Protein AF-A0A2M8E3X4-F1 (afdb_monomer_lite)

pLDDT: mean 79.46, std 14.87, range [34.5, 93.88]

Secondary structure (DSSP, 8-state):
-------HHHHHHHHHHHHHHTT--GGGS--S-SSS--S---EETTT-PBP-HHHHHHHHHHHHHTT-S--EE--HHHHHHTT--PPTT--PPP--------GGG--

Foldseek 3Di:
DPPDDPDLVVVLVVVCVVCVVVVHNLVPPPLDDDQWAPDDFQAAPPPRHHDDDSQRSQLSVVRVVVRHHYSHDYDQVRCVVVVHHDDPPDDDRDDDDDDDDDPVRPD

Radius of gyration: 16.01 Å; chains: 1; bounding box: 43×44×39 Å

Structure (mmCIF, N/CA/C/O backbone):
data_AF-A0A2M8E3X4-F1
#
_entry.id   AF-A0A2M8E3X4-F1
#
loop_
_atom_site.group_PDB
_atom_site.id
_atom_site.type_symbol
_atom_site.label_atom_id
_atom_site.label_alt_id
_atom_site.label_comp_id
_atom_site.label_asym_id
_atom_site.label_entity_id
_atom_site.label_seq_id
_atom_site.pdbx_PDB_ins_code
_atom_site.Cartn_x
_atom_site.Cartn_y
_atom_site.Cartn_z
_atom_site.occupancy
_atom_site.B_iso_or_equiv
_atom_site.auth_seq_id
_atom_site.auth_comp_id
_atom_site.auth_asym_id
_atom_site.auth_atom_id
_atom_site.pdbx_PDB_model_num
ATOM 1 N N . MET A 1 1 ? 9.091 27.161 8.072 1.00 34.50 1 MET A N 1
ATOM 2 C CA . MET A 1 1 ? 8.201 26.159 8.689 1.00 34.50 1 MET A CA 1
ATOM 3 C C . MET A 1 1 ? 7.897 25.138 7.611 1.00 34.50 1 MET A C 1
ATOM 5 O O . MET A 1 1 ? 7.104 25.423 6.729 1.00 34.50 1 MET A O 1
ATOM 9 N N . THR A 1 2 ? 8.666 24.050 7.558 1.00 37.41 2 THR A N 1
ATOM 10 C CA . THR A 1 2 ? 8.486 22.986 6.562 1.00 37.41 2 THR A CA 1
ATOM 11 C C . THR A 1 2 ? 7.162 22.300 6.841 1.00 37.41 2 THR A C 1
ATOM 13 O O . THR A 1 2 ? 7.028 21.627 7.859 1.00 37.41 2 THR A O 1
ATOM 16 N N . GLU A 1 3 ? 6.191 22.545 5.971 1.00 40.25 3 GLU A N 1
ATOM 17 C CA . GLU A 1 3 ? 4.873 21.922 5.946 1.00 40.25 3 GLU A CA 1
ATOM 18 C C . GLU A 1 3 ? 5.075 20.400 5.907 1.00 40.25 3 GLU A C 1
ATOM 20 O O . GLU A 1 3 ? 5.459 19.818 4.891 1.00 40.25 3 GLU A O 1
ATOM 25 N N . GLY A 1 4 ? 5.012 19.783 7.088 1.00 45.34 4 GLY A N 1
ATOM 26 C CA . GLY A 1 4 ? 5.417 18.403 7.290 1.00 45.34 4 GLY A CA 1
ATOM 27 C C . GLY A 1 4 ? 4.519 17.492 6.474 1.00 45.34 4 GLY A C 1
ATOM 28 O O . GLY A 1 4 ? 3.298 17.639 6.514 1.00 45.34 4 GLY A O 1
ATOM 29 N N . LYS A 1 5 ? 5.119 16.539 5.748 1.00 51.09 5 LYS A N 1
ATOM 30 C CA . LYS A 1 5 ? 4.447 15.292 5.358 1.00 51.09 5 LYS A CA 1
ATOM 31 C C . LYS A 1 5 ? 3.492 14.926 6.496 1.00 51.09 5 LYS A C 1
ATOM 33 O O . LYS A 1 5 ? 3.992 14.583 7.562 1.00 51.09 5 LYS A O 1
ATOM 38 N N . LYS A 1 6 ? 2.170 14.996 6.297 1.00 48.53 6 LYS A N 1
ATOM 39 C CA . LYS A 1 6 ? 1.245 14.242 7.153 1.00 48.53 6 LYS A CA 1
ATOM 40 C C . LYS A 1 6 ? 1.793 12.827 7.174 1.00 48.53 6 LYS A C 1
ATOM 42 O O . LYS A 1 6 ? 1.884 12.209 6.107 1.00 48.53 6 LYS A O 1
ATOM 47 N N . ASP A 1 7 ? 2.313 12.421 8.323 1.00 74.81 7 ASP A N 1
ATOM 48 C CA . ASP A 1 7 ? 3.262 11.326 8.409 1.00 74.81 7 ASP A CA 1
ATOM 49 C C . ASP A 1 7 ? 2.544 10.082 7.884 1.00 74.81 7 ASP A C 1
ATOM 51 O O . ASP A 1 7 ? 1.433 9.769 8.306 1.00 74.81 7 ASP A O 1
ATOM 55 N N . LEU A 1 8 ? 3.111 9.398 6.888 1.00 73.31 8 LEU A N 1
ATOM 56 C CA . LEU A 1 8 ? 2.513 8.165 6.367 1.00 73.31 8 LEU A CA 1
ATOM 57 C C . LEU A 1 8 ? 2.210 7.209 7.530 1.00 73.31 8 LEU A C 1
ATOM 59 O O . LEU A 1 8 ? 1.193 6.524 7.537 1.00 73.31 8 LEU A O 1
ATOM 63 N N . ARG A 1 9 ? 3.067 7.237 8.548 1.00 80.50 9 ARG A N 1
ATOM 64 C CA . ARG A 1 9 ? 2.928 6.478 9.785 1.00 80.50 9 ARG A CA 1
ATOM 65 C C . ARG A 1 9 ? 1.738 6.923 10.624 1.00 80.50 9 ARG A C 1
ATOM 67 O O . ARG A 1 9 ? 1.067 6.063 11.180 1.00 80.50 9 ARG A O 1
ATOM 74 N N . GLU A 1 10 ? 1.444 8.218 10.684 1.00 84.62 10 GLU A N 1
ATOM 75 C CA . GLU A 1 10 ? 0.251 8.754 11.349 1.00 84.62 10 GLU A CA 1
ATOM 76 C C . GLU A 1 10 ? -1.009 8.246 10.643 1.00 84.62 10 GLU A C 1
ATOM 78 O O . GLU A 1 10 ? -1.840 7.610 11.275 1.00 84.62 10 GLU A O 1
ATOM 83 N N . GLN A 1 11 ? -1.074 8.331 9.310 1.00 81.12 11 GLN A N 1
ATOM 84 C CA . GLN A 1 11 ? -2.211 7.798 8.541 1.00 81.12 11 GLN A CA 1
ATOM 85 C C . GLN A 1 11 ? -2.398 6.282 8.725 1.00 81.12 11 GLN A C 1
ATOM 87 O O . GLN A 1 11 ? -3.522 5.780 8.776 1.00 81.12 11 GLN A O 1
ATOM 92 N N . ILE A 1 12 ? -1.294 5.533 8.807 1.00 79.25 12 ILE A N 1
ATOM 93 C CA . ILE A 1 12 ? -1.316 4.097 9.110 1.00 79.25 12 ILE A CA 1
ATOM 94 C C . ILE A 1 12 ? -1.861 3.857 10.512 1.00 79.25 12 ILE A C 1
ATOM 96 O O . ILE A 1 12 ? -2.696 2.973 10.703 1.00 79.25 12 ILE A O 1
ATOM 100 N N . THR A 1 13 ? -1.381 4.637 11.475 1.00 85.00 13 THR A N 1
ATOM 101 C CA . THR A 1 13 ? -1.766 4.534 12.881 1.00 85.00 13 THR A CA 1
ATOM 102 C C . THR A 1 13 ? -3.247 4.831 13.039 1.00 85.00 13 THR A C 1
ATOM 104 O O . THR A 1 13 ? -3.959 3.989 13.575 1.00 85.00 13 THR A O 1
ATOM 107 N N . ASP A 1 14 ? -3.734 5.934 12.474 1.00 87.56 14 ASP A N 1
ATOM 108 C CA . ASP A 1 14 ? -5.146 6.320 12.499 1.00 87.56 14 ASP A CA 1
ATOM 109 C C . ASP A 1 14 ? -6.034 5.221 11.918 1.00 87.56 14 ASP A C 1
ATOM 111 O O . ASP A 1 14 ? -7.072 4.877 12.479 1.00 87.56 14 ASP A O 1
ATOM 115 N N . ARG A 1 15 ? -5.602 4.596 10.816 1.00 82.19 15 ARG A N 1
ATOM 116 C CA . ARG A 1 15 ? -6.347 3.494 10.199 1.00 82.19 15 ARG A CA 1
ATOM 117 C C . ARG A 1 15 ? -6.386 2.248 11.082 1.00 82.19 15 ARG A C 1
ATOM 119 O O . ARG A 1 15 ? -7.400 1.551 11.118 1.00 82.19 15 ARG A O 1
ATOM 126 N N . ILE A 1 16 ? -5.292 1.944 11.776 1.00 82.56 16 ILE A N 1
ATOM 127 C CA . ILE A 1 16 ? -5.242 0.836 12.735 1.00 82.56 16 ILE A CA 1
ATOM 128 C C . ILE A 1 16 ? -6.147 1.141 13.930 1.00 82.56 16 ILE A C 1
ATOM 130 O O . ILE A 1 16 ? -6.932 0.276 14.311 1.00 82.56 16 ILE A O 1
ATOM 134 N N . VAL A 1 17 ? -6.081 2.357 14.478 1.00 88.56 17 VAL A N 1
ATOM 135 C CA . VAL A 1 17 ? -6.923 2.809 15.594 1.00 88.56 17 VAL A CA 1
ATOM 136 C C . VAL A 1 17 ? -8.399 2.719 15.219 1.00 88.56 17 VAL A C 1
ATOM 138 O O . VAL A 1 17 ? -9.142 2.039 15.917 1.00 88.56 17 VAL A O 1
ATOM 141 N N . ALA A 1 18 ? -8.805 3.260 14.070 1.00 86.62 18 ALA A N 1
ATOM 142 C CA . ALA A 1 18 ? -10.188 3.186 13.600 1.00 86.62 18 ALA A CA 1
ATOM 143 C C . ALA A 1 18 ? -10.680 1.735 13.436 1.00 86.62 18 ALA A C 1
ATOM 145 O O . ALA A 1 18 ? -11.809 1.398 13.798 1.00 86.62 18 ALA A O 1
ATOM 146 N N . SER A 1 19 ? -9.825 0.837 12.931 1.00 81.00 19 SER A N 1
ATOM 147 C CA . SER A 1 19 ? -10.161 -0.589 12.858 1.00 81.00 19 SER A CA 1
ATOM 148 C C . SER A 1 19 ? -10.376 -1.182 14.254 1.00 81.00 19 SER A C 1
ATOM 150 O O . SER A 1 19 ? -11.337 -1.923 14.461 1.00 81.00 19 SER A O 1
ATOM 152 N N . LEU A 1 20 ? -9.521 -0.843 15.221 1.00 85.12 20 LEU A N 1
ATOM 153 C CA . LEU A 1 20 ? -9.651 -1.313 16.601 1.00 85.12 20 LEU A CA 1
ATOM 154 C C . LEU A 1 20 ? -10.912 -0.770 17.282 1.00 85.12 20 LEU A C 1
ATOM 156 O O . LEU A 1 20 ? -11.599 -1.534 17.955 1.00 85.12 20 LEU A O 1
ATOM 160 N N . GLU A 1 21 ? -11.254 0.499 17.063 1.00 88.38 21 GLU A N 1
ATOM 161 C CA . GLU A 1 21 ? -12.486 1.124 17.563 1.00 88.38 21 GLU A CA 1
ATOM 162 C C . GLU A 1 21 ? -13.743 0.455 16.995 1.00 88.38 21 GLU A C 1
ATOM 164 O O . GLU A 1 21 ? -14.728 0.282 17.708 1.00 88.38 21 GLU A O 1
ATOM 169 N N . SER A 1 22 ? -13.691 -0.019 15.746 1.00 82.69 22 SER 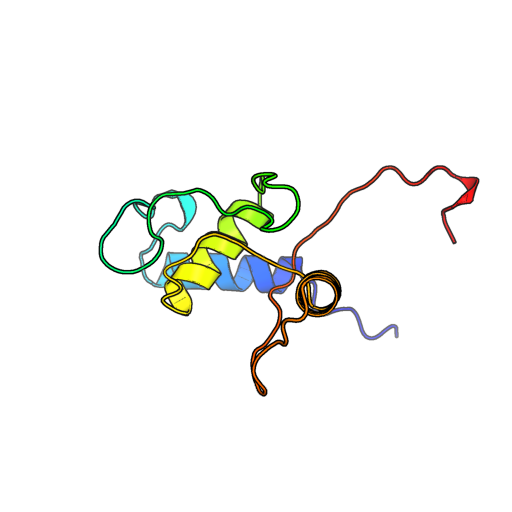A N 1
ATOM 170 C CA . SER A 1 22 ? -14.763 -0.832 15.150 1.00 82.69 22 SER A CA 1
ATOM 171 C C . SER A 1 22 ? -14.831 -2.275 15.683 1.00 82.69 22 SER A C 1
ATOM 173 O O . SER A 1 22 ? -15.617 -3.085 15.196 1.00 82.69 22 SER A O 1
ATOM 175 N N . GLY A 1 23 ? -13.997 -2.625 16.670 1.00 80.19 23 GLY A N 1
ATOM 176 C CA . GLY A 1 23 ? -13.920 -3.959 17.270 1.00 80.19 23 GLY A CA 1
ATOM 177 C C . GLY A 1 23 ? -13.145 -4.979 16.430 1.00 80.19 23 GLY A C 1
ATOM 178 O O . GLY A 1 23 ? -13.083 -6.159 16.780 1.00 80.19 23 GLY A O 1
ATOM 179 N N . VAL A 1 24 ? -12.523 -4.547 15.331 1.00 78.12 24 VAL A N 1
ATOM 180 C CA . VAL A 1 24 ? -11.778 -5.413 14.417 1.00 78.12 24 VAL A CA 1
ATOM 181 C C . VAL A 1 24 ? -10.288 -5.274 14.692 1.00 78.12 24 VAL A C 1
ATOM 183 O O . VAL A 1 24 ? -9.652 -4.306 14.286 1.00 78.12 24 VAL A O 1
ATOM 186 N N . MET A 1 25 ? -9.696 -6.289 15.321 1.00 78.19 25 MET A N 1
ATOM 187 C CA . MET A 1 25 ? -8.2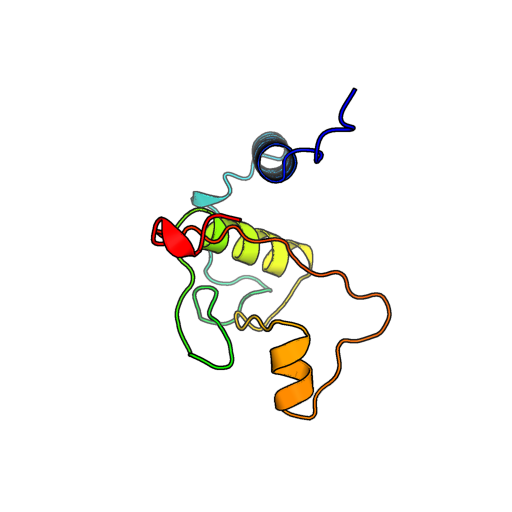39 -6.409 15.423 1.00 78.19 25 MET A CA 1
ATOM 188 C C . MET A 1 25 ? -7.639 -6.726 14.044 1.00 78.19 25 MET A C 1
ATOM 190 O O . MET A 1 25 ? -7.797 -7.860 13.579 1.00 78.19 25 MET A O 1
ATOM 194 N N . PRO A 1 26 ? -6.903 -5.798 13.397 1.00 69.75 26 PRO A N 1
ATOM 195 C CA . PRO A 1 26 ? -6.435 -5.981 12.024 1.00 69.75 26 PRO A CA 1
ATOM 196 C C . PRO A 1 26 ? -5.601 -7.253 11.871 1.00 69.75 26 PRO A C 1
ATOM 198 O O . PRO A 1 26 ? -5.872 -8.093 11.029 1.00 69.75 26 PRO A O 1
ATOM 201 N N . TRP A 1 27 ? -4.631 -7.478 12.754 1.00 73.38 27 TRP A N 1
ATOM 202 C CA . TRP A 1 27 ? -3.748 -8.648 12.699 1.00 73.38 27 TRP A CA 1
ATOM 203 C C . TRP A 1 27 ? -4.432 -9.985 13.033 1.00 73.38 27 TRP A C 1
ATOM 205 O O . TRP A 1 27 ? -3.863 -11.028 12.721 1.00 73.38 27 TRP A O 1
ATOM 215 N N . ARG A 1 28 ? -5.621 -9.971 13.654 1.00 67.62 28 ARG A N 1
ATOM 216 C CA . ARG A 1 28 ? -6.425 -11.170 13.960 1.00 67.62 28 ARG A CA 1
ATOM 217 C C . ARG A 1 28 ? -7.580 -11.395 12.992 1.00 67.62 28 ARG A C 1
ATOM 219 O O . ARG A 1 28 ? -8.213 -12.445 13.084 1.00 67.62 28 ARG A O 1
ATOM 226 N N . LYS A 1 29 ? -7.870 -10.445 12.096 1.00 65.00 29 LYS A N 1
ATOM 227 C CA . LYS A 1 29 ? -8.878 -10.626 11.050 1.00 65.00 29 LYS A CA 1
ATOM 228 C C . LYS A 1 29 ? -8.521 -11.921 10.322 1.00 65.00 29 LYS A C 1
ATOM 230 O O . LYS A 1 29 ? -7.382 -12.078 9.895 1.00 65.00 29 LYS A O 1
ATOM 235 N N . GLY A 1 30 ? -9.431 -12.893 10.300 1.00 57.53 30 GLY A N 1
ATOM 236 C CA . GLY A 1 30 ? -9.197 -14.178 9.651 1.00 57.53 30 GLY A CA 1
ATOM 237 C C . GLY A 1 30 ? -9.012 -13.926 8.165 1.00 57.53 30 GLY A C 1
ATOM 238 O O . GLY A 1 30 ? -9.989 -13.872 7.430 1.00 57.53 30 GLY A O 1
ATOM 239 N N . TRP A 1 31 ? -7.767 -13.714 7.733 1.00 61.50 31 TRP A N 1
ATOM 240 C CA . TRP A 1 31 ? -7.380 -13.340 6.367 1.00 61.50 31 TRP A CA 1
ATOM 241 C C . TRP A 1 31 ? -7.627 -14.467 5.340 1.00 61.50 31 TRP A C 1
ATOM 243 O O . TRP A 1 31 ? -7.008 -14.512 4.280 1.00 61.50 31 TRP A O 1
ATOM 253 N N . THR A 1 32 ? -8.538 -15.381 5.662 1.00 50.56 32 THR A N 1
ATOM 254 C CA . THR A 1 32 ? -9.031 -16.485 4.853 1.00 50.56 32 THR A CA 1
ATOM 255 C C . THR A 1 32 ? -10.558 -16.435 4.832 1.00 50.56 32 THR A C 1
ATOM 257 O O . THR A 1 32 ? -11.207 -16.808 5.803 1.00 50.56 32 THR A O 1
ATOM 260 N N . ASN A 1 33 ? -11.065 -15.970 3.687 1.00 49.22 33 ASN A N 1
ATOM 261 C CA . ASN A 1 33 ? -12.397 -16.143 3.101 1.00 49.22 33 ASN A CA 1
ATOM 262 C C . ASN A 1 33 ? -13.639 -15.986 3.992 1.00 49.22 33 ASN A C 1
ATOM 264 O O . ASN A 1 33 ? -14.114 -16.970 4.536 1.00 49.22 33 ASN A O 1
ATOM 268 N N . GLU A 1 34 ? -14.272 -14.812 3.889 1.00 45.78 34 GLU A N 1
ATOM 269 C CA . GLU A 1 34 ? -15.627 -14.659 3.326 1.00 45.78 34 GLU A CA 1
ATOM 270 C C . GLU A 1 34 ? -15.647 -13.353 2.494 1.00 45.78 34 GLU A C 1
ATOM 272 O O . GLU A 1 34 ? -15.794 -12.260 3.029 1.00 45.78 34 GLU A O 1
ATOM 277 N N . GLY A 1 35 ? -15.392 -13.433 1.179 1.00 47.75 35 GLY A N 1
ATOM 278 C CA . GLY A 1 35 ? -15.738 -12.338 0.252 1.00 47.75 35 GLY A CA 1
ATOM 279 C C . GLY A 1 35 ? -14.698 -11.260 -0.105 1.00 47.75 35 GLY A C 1
ATOM 280 O O . GLY A 1 35 ? -15.109 -10.178 -0.513 1.00 47.75 35 GLY A O 1
ATOM 281 N N . GLY A 1 36 ? -13.383 -11.505 -0.042 1.00 48.53 36 GLY A N 1
ATOM 282 C CA . GLY A 1 36 ? -12.428 -10.547 -0.635 1.00 48.53 36 GLY A CA 1
ATOM 283 C C . GLY A 1 36 ? -10.986 -10.657 -0.158 1.00 48.53 36 GLY A C 1
ATOM 284 O O . GLY A 1 36 ? -10.548 -9.812 0.606 1.00 48.53 36 GLY A O 1
ATOM 285 N N . VAL A 1 37 ? -10.307 -11.737 -0.554 1.00 49.09 37 VAL A N 1
ATOM 286 C CA . VAL A 1 37 ? -8.903 -11.861 -1.007 1.00 49.09 37 VAL A CA 1
ATO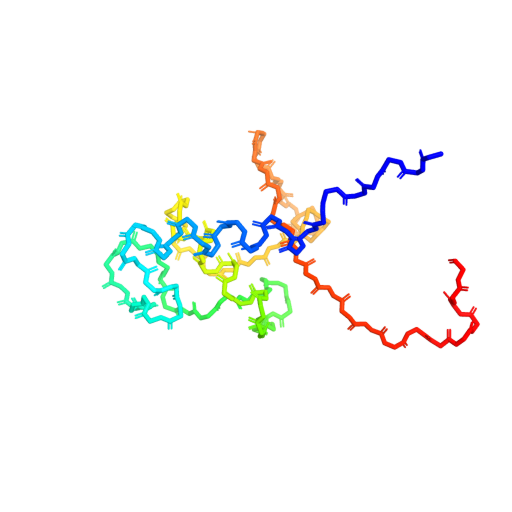M 287 C C . VAL A 1 37 ? -8.764 -13.355 -1.308 1.00 49.09 37 VAL A C 1
ATOM 289 O O . VAL A 1 37 ? -8.544 -14.169 -0.411 1.00 49.09 37 VAL A O 1
ATOM 292 N N . ALA A 1 38 ? -8.973 -13.752 -2.559 1.00 46.44 38 ALA A N 1
ATOM 293 C CA . ALA A 1 38 ? -8.828 -15.139 -2.962 1.00 46.44 38 ALA A CA 1
ATOM 294 C C . ALA A 1 38 ? -7.356 -15.570 -2.793 1.00 46.44 38 ALA A C 1
ATOM 296 O O . ALA A 1 38 ? -6.469 -15.189 -3.555 1.00 46.44 38 ALA A O 1
ATOM 297 N N . ALA A 1 39 ? -7.113 -16.392 -1.771 1.00 55.22 39 ALA A N 1
ATOM 298 C CA . ALA A 1 39 ? -6.017 -17.358 -1.691 1.00 55.22 39 ALA A CA 1
ATOM 299 C C . ALA A 1 39 ? -4.560 -16.834 -1.675 1.00 55.22 39 ALA A C 1
ATOM 301 O O . ALA A 1 39 ? -3.664 -17.489 -2.218 1.00 55.22 39 ALA A O 1
ATOM 302 N N . GLY A 1 40 ? -4.246 -15.716 -1.009 1.00 67.81 40 GLY A N 1
ATOM 303 C CA . GLY A 1 40 ? -2.830 -15.426 -0.758 1.00 67.81 40 GLY A CA 1
ATOM 304 C C . GLY A 1 40 ? -2.495 -14.147 -0.007 1.00 67.81 40 GLY A C 1
ATOM 305 O O . GLY A 1 40 ? -3.254 -13.186 0.013 1.00 67.81 40 GLY A O 1
ATOM 306 N N . LEU A 1 41 ? -1.295 -14.134 0.575 1.00 81.75 41 LEU A N 1
ATOM 307 C CA . LEU A 1 41 ? -0.682 -12.924 1.120 1.00 81.75 41 LEU A CA 1
ATOM 308 C C . LEU A 1 41 ? -0.436 -11.901 -0.006 1.00 81.75 41 LEU A C 1
ATOM 310 O O . LEU A 1 41 ? -0.089 -12.319 -1.120 1.00 81.75 41 LEU A O 1
ATOM 314 N N . PRO A 1 42 ? -0.539 -10.583 0.270 1.00 88.94 42 PRO A N 1
ATOM 315 C CA . PRO A 1 42 ? -0.210 -9.555 -0.705 1.00 88.94 42 PRO A CA 1
ATOM 316 C C . PRO A 1 42 ? 1.165 -9.789 -1.317 1.00 88.94 42 PRO A C 1
ATOM 318 O O . PRO A 1 42 ? 2.155 -9.969 -0.599 1.00 88.94 42 PRO A O 1
ATOM 321 N N . ARG A 1 43 ? 1.241 -9.747 -2.645 1.00 91.06 43 ARG A N 1
ATOM 322 C CA . ARG A 1 43 ? 2.490 -9.950 -3.390 1.00 91.06 43 ARG A CA 1
ATOM 323 C C . ARG A 1 43 ? 2.590 -9.012 -4.573 1.00 91.06 43 ARG A C 1
ATOM 325 O O . ARG A 1 43 ? 1.579 -8.586 -5.123 1.00 91.06 43 ARG A O 1
ATOM 332 N N . ASN A 1 44 ? 3.810 -8.695 -4.983 1.00 92.75 44 ASN A N 1
ATOM 333 C CA . ASN A 1 44 ? 4.013 -7.945 -6.211 1.00 92.75 44 ASN A CA 1
ATOM 334 C C . ASN A 1 44 ? 3.658 -8.826 -7.417 1.00 92.75 44 ASN A C 1
ATOM 336 O O . ASN A 1 44 ? 4.118 -9.965 -7.496 1.00 92.75 44 ASN A O 1
ATOM 340 N N . ALA A 1 45 ? 2.859 -8.318 -8.355 1.00 90.56 45 ALA A N 1
ATOM 341 C CA . ALA A 1 45 ? 2.408 -9.129 -9.486 1.00 90.56 45 ALA A CA 1
ATOM 342 C C . ALA A 1 45 ? 3.524 -9.444 -10.498 1.00 90.56 45 ALA A C 1
ATOM 344 O O . ALA A 1 45 ? 3.431 -10.452 -11.189 1.00 90.56 45 ALA A O 1
ATOM 345 N N . VAL A 1 46 ? 4.567 -8.605 -10.575 1.00 91.44 46 VAL A N 1
ATOM 346 C CA . VAL A 1 46 ? 5.699 -8.803 -11.496 1.00 91.44 46 VAL A CA 1
ATOM 347 C C . VAL A 1 46 ? 6.730 -9.748 -10.894 1.00 91.44 46 VAL A C 1
ATOM 349 O O . VAL A 1 46 ? 7.114 -10.723 -11.524 1.00 91.44 46 VAL A O 1
ATOM 352 N N . SER A 1 47 ? 7.194 -9.470 -9.672 1.00 89.75 47 SER A N 1
ATOM 353 C CA . SER A 1 47 ? 8.274 -10.255 -9.057 1.00 89.75 47 SER A CA 1
ATOM 354 C C . SER A 1 47 ? 7.791 -11.471 -8.268 1.00 89.75 47 SER A C 1
ATOM 356 O O . SER A 1 47 ? 8.608 -12.279 -7.839 1.00 89.75 47 SER A O 1
ATOM 358 N N . GLY A 1 48 ? 6.490 -11.577 -7.985 1.00 87.75 48 GLY A N 1
ATOM 359 C CA . GLY A 1 48 ? 5.927 -12.612 -7.115 1.00 87.75 48 GLY A CA 1
ATOM 360 C C . GLY A 1 48 ? 6.300 -12.469 -5.634 1.00 87.75 48 GLY A C 1
ATOM 361 O O . GLY A 1 48 ? 5.799 -13.227 -4.803 1.00 87.75 48 GLY A O 1
ATOM 362 N N . ARG A 1 49 ? 7.145 -11.492 -5.270 1.00 88.56 49 ARG A N 1
ATOM 363 C CA . ARG A 1 49 ? 7.616 -11.293 -3.895 1.00 88.56 49 ARG A CA 1
ATOM 364 C C . ARG A 1 49 ? 6.451 -10.938 -2.976 1.00 88.56 49 ARG A C 1
ATOM 366 O O . ARG A 1 49 ? 5.731 -9.970 -3.221 1.00 88.56 49 ARG A O 1
ATOM 373 N N . ILE A 1 50 ? 6.318 -11.695 -1.892 1.00 89.56 50 ILE A N 1
ATOM 374 C CA . ILE A 1 50 ? 5.339 -11.443 -0.834 1.00 89.56 50 ILE A CA 1
ATOM 375 C C . ILE A 1 50 ? 5.787 -10.230 -0.011 1.00 89.56 50 ILE A C 1
ATOM 377 O O . ILE A 1 50 ? 6.954 -10.125 0.376 1.00 89.56 50 ILE A O 1
ATOM 381 N N . TYR A 1 51 ? 4.859 -9.314 0.264 1.00 90.38 51 TYR A N 1
ATOM 382 C CA . TYR A 1 51 ? 5.112 -8.179 1.149 1.00 90.38 51 TYR A CA 1
ATOM 383 C C . TYR A 1 51 ? 5.216 -8.646 2.608 1.00 90.38 51 TYR A C 1
ATOM 385 O O . TYR A 1 51 ? 4.495 -9.540 3.054 1.00 90.38 51 TYR A O 1
ATOM 393 N N . SER A 1 52 ? 6.103 -8.021 3.379 1.00 85.06 52 SER A N 1
ATOM 394 C CA . SER A 1 52 ? 6.344 -8.327 4.792 1.00 85.06 52 SER A CA 1
ATOM 395 C C . SER A 1 52 ? 6.056 -7.120 5.694 1.00 85.06 52 SER A C 1
ATOM 397 O O . SER A 1 52 ? 5.883 -5.996 5.218 1.00 85.06 52 SER A O 1
ATOM 399 N N . GLY A 1 53 ? 5.969 -7.364 7.006 1.00 86.19 53 GLY A N 1
ATOM 400 C CA . GLY A 1 53 ? 5.810 -6.316 8.019 1.00 86.19 53 GLY A CA 1
ATOM 401 C C . GLY A 1 53 ? 4.537 -5.478 7.861 1.00 86.19 53 GLY A C 1
ATOM 402 O O . GLY A 1 53 ? 3.478 -6.000 7.502 1.00 86.19 53 GLY A O 1
ATOM 403 N N . GLY A 1 54 ? 4.658 -4.173 8.126 1.00 85.38 54 GLY A N 1
ATOM 404 C CA . GLY A 1 54 ? 3.548 -3.214 8.063 1.00 85.38 54 GLY A CA 1
ATOM 405 C C . GLY A 1 54 ? 2.890 -3.145 6.685 1.00 85.38 54 GLY A C 1
ATOM 406 O O . GLY A 1 54 ? 1.665 -3.161 6.594 1.00 85.38 54 GLY A O 1
ATOM 407 N N . ASN A 1 55 ? 3.681 -3.207 5.609 1.00 89.50 55 ASN A N 1
ATOM 408 C CA . ASN A 1 55 ? 3.157 -3.199 4.241 1.00 89.50 55 ASN A CA 1
ATOM 409 C C . ASN A 1 55 ? 2.185 -4.352 3.991 1.00 89.50 55 ASN A C 1
ATOM 411 O O . ASN A 1 55 ? 1.156 -4.162 3.351 1.00 89.50 55 ASN A O 1
ATOM 415 N N . ARG A 1 56 ? 2.478 -5.548 4.519 1.00 88.44 56 ARG A N 1
ATOM 416 C CA . ARG A 1 56 ? 1.573 -6.695 4.388 1.00 88.44 56 ARG A CA 1
ATOM 417 C C . ARG A 1 56 ? 0.220 -6.380 5.012 1.00 88.44 56 ARG A C 1
ATOM 419 O O . ARG A 1 56 ? -0.803 -6.587 4.372 1.00 88.44 56 ARG A O 1
ATOM 426 N N . LEU A 1 57 ? 0.222 -5.871 6.242 1.00 84.44 57 LEU A N 1
ATOM 427 C CA . LEU A 1 57 ? -1.004 -5.541 6.962 1.00 84.44 57 LEU A CA 1
ATOM 428 C C . LEU A 1 57 ? -1.812 -4.467 6.227 1.00 84.44 57 LEU A C 1
ATOM 430 O O . LEU A 1 57 ? -2.999 -4.660 5.982 1.00 84.44 57 LEU A O 1
ATOM 434 N N . MET A 1 58 ? -1.156 -3.383 5.817 1.00 86.94 58 MET A N 1
ATOM 435 C CA . MET A 1 58 ? -1.803 -2.276 5.114 1.00 86.94 58 MET A CA 1
ATOM 436 C C . MET A 1 58 ? -2.459 -2.708 3.807 1.00 86.94 58 MET A C 1
ATOM 438 O O . MET A 1 58 ? -3.601 -2.344 3.542 1.00 86.94 58 MET A O 1
ATOM 442 N N . LEU A 1 59 ? -1.749 -3.494 2.993 1.00 89.31 59 LEU A N 1
ATOM 443 C CA . LEU A 1 59 ? -2.270 -3.969 1.715 1.00 89.31 59 LEU A CA 1
ATOM 444 C C . LEU A 1 59 ? -3.438 -4.940 1.914 1.00 89.31 59 LEU A C 1
ATOM 446 O O . LEU A 1 59 ? -4.406 -4.882 1.163 1.00 89.31 59 LEU A O 1
ATOM 450 N N . MET A 1 60 ? -3.403 -5.787 2.948 1.00 85.31 60 MET A N 1
ATOM 451 C CA . MET A 1 60 ? -4.548 -6.646 3.265 1.00 85.31 60 MET A CA 1
ATOM 452 C C . MET A 1 60 ? -5.767 -5.828 3.713 1.00 85.31 60 MET A C 1
ATOM 454 O O . MET A 1 60 ? -6.863 -6.051 3.203 1.00 85.31 60 MET A O 1
ATOM 458 N N . MET A 1 61 ? -5.587 -4.847 4.606 1.00 82.38 61 MET A N 1
ATOM 459 C CA . MET A 1 61 ? -6.671 -3.945 5.022 1.00 82.38 61 MET A CA 1
ATOM 460 C C . MET A 1 61 ? -7.263 -3.209 3.817 1.00 82.38 61 MET A C 1
ATOM 462 O O . MET A 1 61 ? -8.475 -3.190 3.636 1.00 82.38 61 MET A O 1
ATOM 466 N N . GLN A 1 62 ? -6.409 -2.675 2.942 1.00 87.31 62 GLN A N 1
ATOM 467 C CA . GLN A 1 62 ? -6.850 -1.979 1.741 1.00 87.31 62 GLN A CA 1
ATOM 468 C C . GLN A 1 62 ? -7.613 -2.879 0.770 1.00 87.31 62 GLN A C 1
ATOM 470 O O . GLN A 1 62 ? -8.628 -2.444 0.228 1.00 87.31 62 GLN A O 1
ATOM 475 N N . GLY A 1 63 ? -7.127 -4.102 0.546 1.00 85.56 63 GLY A N 1
ATOM 476 C CA . GLY A 1 63 ? -7.793 -5.078 -0.308 1.00 85.56 63 GLY A CA 1
ATOM 477 C C . GLY A 1 63 ? -9.192 -5.403 0.199 1.00 85.56 63 GLY A C 1
ATOM 478 O O . GLY A 1 63 ? -10.136 -5.386 -0.582 1.00 85.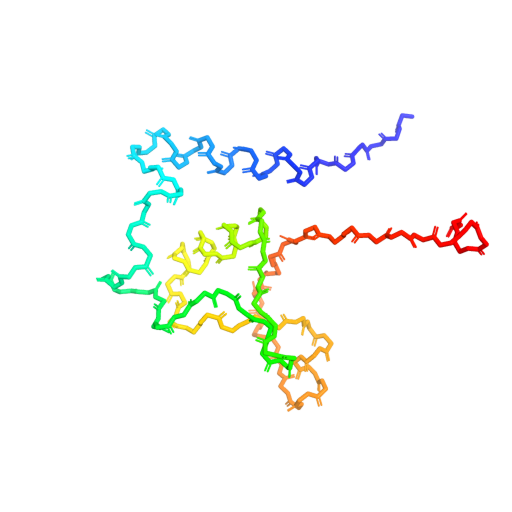56 63 GLY A O 1
ATOM 479 N N . MET A 1 64 ? -9.352 -5.591 1.509 1.00 79.31 64 MET A N 1
ATOM 480 C CA . MET A 1 64 ? -10.664 -5.849 2.105 1.00 79.31 64 MET A CA 1
ATOM 481 C C . MET A 1 64 ? -11.594 -4.639 2.044 1.00 79.31 64 MET A C 1
ATOM 483 O O . MET A 1 64 ? -12.739 -4.786 1.634 1.00 79.31 64 MET A O 1
ATOM 487 N N . ASP A 1 65 ? -11.108 -3.447 2.397 1.00 82.44 65 ASP A N 1
ATOM 488 C CA . ASP A 1 65 ? -11.925 -2.224 2.390 1.00 82.44 65 ASP A CA 1
ATOM 489 C C . ASP A 1 65 ? -12.438 -1.881 0.982 1.00 82.44 65 ASP A C 1
ATOM 491 O O . ASP A 1 65 ? -13.458 -1.212 0.827 1.00 82.44 65 ASP A O 1
ATOM 495 N N . LYS A 1 66 ? -11.724 -2.329 -0.058 1.00 84.06 66 LYS A N 1
ATOM 496 C CA . LYS A 1 66 ? -12.104 -2.160 -1.467 1.00 84.06 66 LYS A CA 1
ATOM 497 C C . LYS A 1 66 ? -12.740 -3.399 -2.098 1.00 84.06 66 LYS A C 1
ATOM 499 O O . LYS A 1 66 ? -13.143 -3.325 -3.254 1.00 84.06 66 LYS A O 1
ATOM 504 N N . GLY A 1 67 ? -12.828 -4.517 -1.377 1.00 82.94 67 GLY A N 1
ATOM 505 C CA . GLY A 1 67 ? -13.359 -5.778 -1.900 1.00 82.94 67 GLY A CA 1
ATOM 506 C C . GLY A 1 67 ? -12.524 -6.390 -3.032 1.00 82.94 67 GLY A C 1
ATOM 507 O O . GLY A 1 67 ? -13.068 -7.055 -3.911 1.00 82.94 67 GLY A O 1
ATOM 508 N N . TYR A 1 68 ? -11.208 -6.160 -3.060 1.00 85.19 68 TYR A N 1
ATOM 509 C CA . TYR A 1 68 ? -10.331 -6.738 -4.075 1.00 85.19 68 TYR A CA 1
ATOM 510 C C . TYR A 1 68 ? -10.211 -8.256 -3.893 1.00 85.19 68 TYR A C 1
ATOM 512 O O . TYR A 1 68 ? -9.795 -8.754 -2.847 1.00 85.19 68 TYR A O 1
ATOM 520 N N . ALA A 1 69 ? -10.543 -9.004 -4.946 1.00 81.25 69 ALA A N 1
ATOM 521 C CA . ALA A 1 69 ? -10.416 -10.458 -4.955 1.00 81.25 69 ALA A CA 1
ATOM 522 C C . ALA A 1 69 ? -8.969 -10.927 -5.183 1.00 81.25 69 ALA A C 1
ATOM 524 O O . ALA A 1 69 ? -8.603 -12.007 -4.729 1.00 81.25 69 ALA A O 1
ATOM 525 N N . ASP A 1 70 ? -8.142 -10.132 -5.867 1.00 86.06 70 ASP A N 1
ATOM 526 C CA . ASP A 1 70 ? -6.766 -10.493 -6.213 1.00 86.06 70 ASP A CA 1
ATOM 527 C C . ASP A 1 70 ? -5.754 -9.891 -5.214 1.00 86.06 70 ASP A C 1
ATOM 529 O O . ASP A 1 70 ? -5.714 -8.669 -5.056 1.00 86.06 70 ASP A O 1
ATOM 533 N N . PRO A 1 71 ? -4.900 -10.702 -4.552 1.00 86.69 71 PRO A N 1
ATOM 534 C CA . PRO A 1 71 ? -3.855 -10.208 -3.649 1.00 86.69 71 PRO A CA 1
ATOM 535 C C . PRO A 1 71 ? -2.626 -9.623 -4.366 1.00 86.69 71 PRO A C 1
ATOM 537 O O . PRO A 1 71 ? -1.625 -9.305 -3.714 1.00 86.69 71 PRO A O 1
ATOM 540 N N . ARG A 1 72 ? -2.618 -9.547 -5.699 1.00 90.69 72 ARG A N 1
ATOM 541 C CA . ARG A 1 72 ? -1.492 -9.020 -6.472 1.00 90.69 72 ARG A CA 1
ATOM 542 C C . ARG A 1 72 ? -1.538 -7.495 -6.554 1.00 90.69 72 ARG A C 1
ATOM 544 O O . ARG A 1 72 ? -2.522 -6.910 -6.986 1.00 90.69 72 ARG A O 1
ATOM 551 N N . TRP A 1 73 ? -0.417 -6.863 -6.214 1.00 92.44 73 TRP A N 1
ATOM 552 C CA . TRP A 1 73 ? -0.240 -5.412 -6.257 1.00 92.44 73 TRP A CA 1
ATOM 553 C C . TRP A 1 73 ? 0.782 -5.011 -7.314 1.00 92.44 73 TRP A C 1
ATOM 555 O O . TRP A 1 73 ? 1.792 -5.692 -7.529 1.00 92.44 73 TRP A O 1
ATOM 565 N N . LEU A 1 74 ? 0.522 -3.878 -7.959 1.00 93.88 74 LEU A N 1
ATOM 566 C CA . LEU A 1 74 ? 1.341 -3.311 -9.022 1.00 93.88 74 LEU A CA 1
ATOM 567 C C . LEU A 1 74 ? 1.567 -1.825 -8.776 1.00 93.88 74 LEU A C 1
ATOM 569 O O . LEU A 1 74 ? 0.679 -1.108 -8.319 1.00 93.88 74 LEU A O 1
ATOM 573 N N . THR A 1 75 ? 2.756 -1.349 -9.133 1.00 93.44 75 THR A N 1
ATOM 574 C CA . THR A 1 75 ? 2.968 0.091 -9.318 1.00 93.44 75 THR A CA 1
ATOM 575 C C . THR A 1 75 ? 2.436 0.524 -10.682 1.00 93.44 75 THR A C 1
ATOM 577 O O . THR A 1 75 ? 2.373 -0.277 -11.616 1.00 93.44 75 THR A O 1
ATOM 580 N N . TYR A 1 76 ? 2.131 1.813 -10.835 1.00 91.62 76 TYR A N 1
ATOM 581 C CA . TYR A 1 76 ? 1.682 2.370 -12.115 1.00 91.62 76 TYR A CA 1
ATOM 582 C C . TYR A 1 76 ? 2.652 2.057 -13.267 1.00 91.62 76 TYR A C 1
ATOM 584 O O . TYR A 1 76 ? 2.241 1.617 -14.335 1.00 91.62 76 TYR A O 1
ATOM 592 N N . LYS A 1 77 ? 3.962 2.212 -13.026 1.00 92.50 77 LYS A N 1
ATOM 593 C CA . LYS A 1 77 ? 5.002 1.911 -14.022 1.00 92.50 77 LYS A CA 1
ATOM 594 C C . LYS A 1 77 ? 5.018 0.433 -14.411 1.00 92.50 77 LYS A C 1
ATOM 596 O O . LYS A 1 77 ? 5.201 0.124 -15.582 1.00 92.50 77 LYS A O 1
ATOM 601 N N . GLN A 1 78 ? 4.807 -0.466 -13.449 1.00 93.88 78 GLN A N 1
ATOM 602 C CA . GLN A 1 78 ? 4.721 -1.899 -13.731 1.00 93.88 78 GLN A CA 1
ATOM 603 C C . GLN A 1 78 ? 3.478 -2.231 -14.567 1.00 93.88 78 GLN A C 1
ATOM 605 O O . GLN A 1 78 ? 3.597 -2.958 -15.547 1.00 93.88 78 GLN A O 1
ATOM 610 N N . ALA A 1 79 ? 2.314 -1.662 -14.237 1.00 92.88 79 ALA A N 1
ATOM 611 C CA . ALA A 1 79 ? 1.101 -1.841 -15.037 1.00 92.88 79 ALA A CA 1
ATOM 612 C C . ALA A 1 79 ? 1.311 -1.368 -16.486 1.00 92.88 79 ALA A C 1
ATOM 614 O O . ALA A 1 79 ? 1.071 -2.136 -17.415 1.00 92.88 79 ALA A O 1
ATOM 615 N N . ALA A 1 80 ? 1.875 -0.168 -16.667 1.00 93.50 80 ALA A N 1
ATOM 616 C CA . ALA A 1 80 ? 2.201 0.377 -17.984 1.00 93.50 80 ALA A CA 1
ATOM 617 C C . ALA A 1 80 ? 3.188 -0.509 -18.763 1.00 93.50 80 ALA A C 1
ATOM 619 O O . ALA A 1 80 ? 2.993 -0.754 -19.949 1.00 93.50 80 ALA A O 1
ATOM 620 N N . SER A 1 81 ? 4.221 -1.047 -18.101 1.00 92.94 81 SER A N 1
ATOM 621 C CA . SER A 1 81 ? 5.191 -1.947 -18.747 1.00 92.94 81 SER A CA 1
ATOM 622 C C . SER A 1 81 ? 4.591 -3.279 -19.207 1.00 92.94 81 SER A C 1
ATOM 624 O O . SER A 1 81 ? 5.122 -3.904 -20.118 1.00 92.94 81 SER A O 1
ATOM 626 N N . LEU A 1 82 ? 3.475 -3.699 -18.606 1.00 92.31 82 LEU A N 1
ATOM 627 C CA . LEU A 1 82 ? 2.719 -4.889 -19.001 1.00 92.31 82 LEU A CA 1
ATOM 628 C C . LEU A 1 82 ? 1.665 -4.588 -20.084 1.00 92.31 82 LEU A C 1
ATOM 630 O O . LEU A 1 82 ? 0.864 -5.459 -20.408 1.00 92.31 82 LEU A O 1
ATOM 634 N N . GLY A 1 83 ? 1.630 -3.361 -20.620 1.00 92.50 83 GLY A N 1
ATOM 635 C CA . GLY A 1 83 ? 0.611 -2.915 -21.575 1.00 92.50 83 GLY A CA 1
ATOM 636 C C . GLY A 1 83 ? -0.754 -2.621 -20.941 1.00 92.50 83 GLY A C 1
ATOM 637 O O . GLY A 1 83 ? -1.733 -2.431 -21.656 1.00 92.50 83 GLY A O 1
ATOM 638 N N . GLY A 1 84 ? -0.831 -2.591 -19.607 1.00 90.19 84 GLY A N 1
ATOM 639 C CA . GLY A 1 84 ? -2.037 -2.263 -18.854 1.00 90.19 84 GLY A CA 1
ATOM 640 C C . GLY A 1 84 ? -2.090 -0.796 -18.422 1.00 90.19 84 GLY A C 1
ATOM 641 O O . GLY A 1 84 ? -1.083 -0.090 -18.391 1.00 90.19 84 GLY A O 1
ATOM 642 N N . GLY A 1 85 ? -3.279 -0.341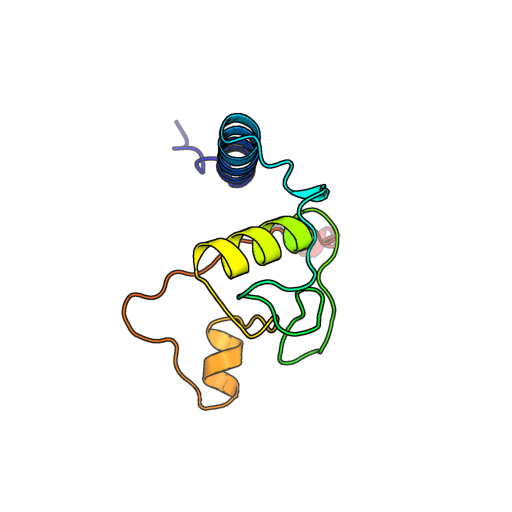 -18.033 1.00 91.19 85 GLY A N 1
ATOM 643 C CA . GLY A 1 85 ? -3.509 0.981 -17.449 1.00 91.19 85 GLY A CA 1
ATOM 644 C C . GLY A 1 85 ? -4.200 0.877 -16.093 1.00 91.19 85 GLY A C 1
ATOM 645 O O . GLY A 1 85 ? -4.852 -0.121 -15.793 1.00 91.19 85 GLY A O 1
ATOM 646 N N . VAL A 1 86 ? -4.055 1.914 -15.268 1.00 90.06 86 VAL A N 1
ATOM 647 C CA . VAL A 1 86 ? -4.852 2.069 -14.044 1.00 90.06 86 VAL A CA 1
ATOM 648 C C . VAL A 1 86 ? -6.149 2.789 -14.406 1.00 90.06 86 VAL A C 1
ATOM 650 O O . VAL A 1 86 ? -6.111 3.801 -15.106 1.00 90.06 86 VAL A O 1
ATOM 653 N N . THR A 1 87 ? -7.286 2.274 -13.938 1.00 91.44 87 THR A N 1
ATOM 654 C CA . THR A 1 87 ? -8.600 2.890 -14.162 1.00 91.44 87 THR A CA 1
ATOM 655 C C . THR A 1 87 ? -8.634 4.317 -13.621 1.00 91.44 87 THR A C 1
ATOM 657 O O . THR A 1 87 ? -8.136 4.603 -12.530 1.00 91.44 87 THR A O 1
ATOM 660 N N . GLN A 1 88 ? -9.233 5.231 -14.383 1.00 90.75 88 GLN A N 1
ATOM 661 C CA . GLN A 1 88 ? -9.346 6.628 -13.984 1.00 90.75 88 GLN A CA 1
ATOM 662 C C . GLN A 1 88 ? -10.100 6.759 -12.650 1.00 90.75 88 GLN A C 1
ATOM 664 O O . GLN A 1 88 ? -11.174 6.194 -12.475 1.00 90.75 88 GLN A O 1
ATOM 669 N N . GLY A 1 89 ? -9.533 7.529 -11.718 1.00 89.88 89 GLY A N 1
ATOM 670 C CA . GLY A 1 89 ? -10.103 7.756 -10.385 1.00 89.88 89 GLY A CA 1
ATOM 671 C C . GLY A 1 89 ? -9.588 6.806 -9.298 1.00 89.88 89 GLY A C 1
ATOM 672 O O . GLY A 1 89 ? -9.758 7.108 -8.115 1.00 89.88 89 GLY A O 1
ATOM 673 N N . GLU A 1 90 ? -8.901 5.720 -9.666 1.00 89.44 90 GLU A N 1
ATOM 674 C CA . GLU A 1 90 ? -8.248 4.844 -8.691 1.00 89.44 90 GLU A CA 1
ATOM 675 C C . GLU A 1 90 ? -7.079 5.548 -7.995 1.00 89.44 90 GLU A C 1
ATOM 677 O O . GLU A 1 90 ? -6.315 6.309 -8.598 1.00 89.44 90 GLU A O 1
ATOM 682 N N . LYS A 1 91 ? -6.933 5.283 -6.693 1.00 89.00 91 LYS A N 1
ATOM 683 C CA . LYS A 1 91 ? -5.889 5.875 -5.850 1.00 89.00 91 LYS A CA 1
ATOM 684 C C . LYS A 1 91 ? -4.858 4.823 -5.472 1.00 89.00 91 LYS A C 1
ATOM 686 O O . LYS A 1 91 ? -5.197 3.692 -5.137 1.00 89.00 91 LYS A O 1
ATOM 691 N N . SER A 1 92 ? -3.587 5.213 -5.486 1.00 89.69 92 SER A N 1
ATOM 692 C CA . SER A 1 92 ? -2.508 4.342 -5.031 1.00 89.69 92 SER A CA 1
ATOM 693 C C . SER A 1 92 ? -2.572 4.119 -3.521 1.00 89.69 92 SER A C 1
ATOM 695 O O . SER A 1 92 ? -3.064 4.950 -2.759 1.00 89.69 92 SER A O 1
ATOM 697 N N . THR A 1 93 ? -2.041 2.978 -3.086 1.00 90.25 93 THR A N 1
ATOM 698 C CA . THR A 1 93 ? -1.852 2.674 -1.665 1.00 90.25 93 THR A CA 1
ATOM 699 C C . THR A 1 93 ? -0.392 2.917 -1.303 1.00 90.25 93 THR A C 1
ATOM 701 O O . THR A 1 93 ? 0.483 2.308 -1.927 1.00 90.25 93 THR A O 1
ATOM 704 N N . PRO A 1 94 ? -0.096 3.813 -0.349 1.00 87.94 94 PRO A N 1
ATOM 705 C CA . PRO A 1 94 ? 1.275 4.070 0.055 1.00 87.94 94 PRO A CA 1
ATOM 706 C C . PRO A 1 94 ? 1.834 2.879 0.842 1.00 87.94 94 PRO A C 1
ATOM 708 O O . PRO A 1 94 ? 1.137 2.267 1.649 1.00 87.94 94 PRO A O 1
ATOM 711 N N . ILE A 1 95 ? 3.104 2.565 0.603 1.00 88.56 95 ILE A N 1
ATOM 712 C CA . ILE A 1 95 ? 3.873 1.540 1.317 1.00 88.56 95 ILE A CA 1
ATOM 713 C C . ILE A 1 95 ? 5.228 2.127 1.713 1.00 88.56 95 ILE A C 1
ATOM 715 O O . ILE A 1 95 ? 5.732 3.027 1.038 1.00 88.56 95 ILE A O 1
ATOM 719 N N . GLU A 1 96 ? 5.835 1.614 2.779 1.00 87.94 96 GLU A N 1
ATOM 720 C CA . GLU A 1 96 ? 7.187 2.009 3.182 1.00 87.94 96 GLU A CA 1
ATOM 721 C C . GLU A 1 96 ? 8.237 1.073 2.581 1.00 87.94 96 GLU A C 1
ATOM 723 O O . GLU A 1 96 ? 8.106 -0.150 2.611 1.00 87.94 96 GLU A O 1
ATOM 728 N N . TYR A 1 97 ? 9.320 1.643 2.066 1.00 86.12 97 TYR A N 1
ATOM 729 C CA . TYR A 1 97 ? 10.492 0.895 1.634 1.00 86.12 97 TYR A CA 1
ATOM 730 C C . TYR A 1 97 ? 11.713 1.440 2.365 1.00 86.12 97 TYR A C 1
ATOM 732 O O . TYR A 1 97 ? 11.970 2.643 2.336 1.00 86.12 97 TYR A O 1
ATOM 740 N N . TRP A 1 98 ? 12.436 0.540 3.022 1.00 82.88 98 TRP A N 1
ATOM 741 C CA . TRP A 1 98 ? 13.660 0.837 3.751 1.00 82.88 98 TRP A CA 1
ATOM 742 C C . TRP A 1 98 ? 14.808 0.158 3.028 1.00 82.88 98 TRP A C 1
ATOM 744 O O . TRP A 1 98 ? 14.737 -1.037 2.743 1.00 82.88 98 TRP A O 1
ATOM 754 N N . ASP A 1 99 ? 15.841 0.933 2.728 1.00 82.75 99 ASP A N 1
ATOM 755 C CA . ASP A 1 99 ? 17.046 0.444 2.078 1.00 82.75 99 ASP A CA 1
ATOM 756 C C . ASP A 1 99 ? 18.257 1.159 2.661 1.00 82.75 99 ASP A C 1
ATOM 758 O O . ASP A 1 99 ? 18.197 2.348 2.997 1.00 82.75 99 ASP A O 1
ATOM 762 N N . GLU A 1 100 ? 19.362 0.435 2.770 1.00 82.69 100 GLU A N 1
ATOM 763 C CA . GLU A 1 100 ? 20.626 1.015 3.187 1.00 82.69 100 GLU A CA 1
ATOM 764 C C . GLU A 1 100 ? 21.245 1.721 1.987 1.00 82.69 100 GLU A C 1
ATOM 766 O O . GLU A 1 100 ? 21.959 1.138 1.172 1.00 82.69 100 GLU A O 1
ATOM 771 N N . LEU A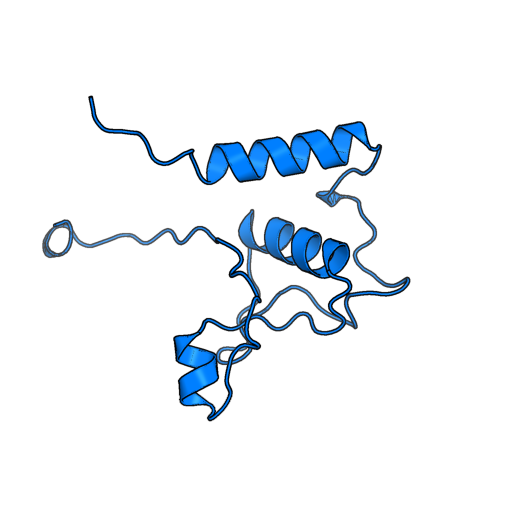 1 101 ? 20.966 3.018 1.854 1.00 79.00 101 LEU A N 1
ATOM 772 C CA . LEU A 1 101 ? 21.619 3.804 0.819 1.00 79.00 101 LEU A CA 1
ATOM 773 C C . LEU A 1 101 ? 23.105 3.976 1.173 1.00 79.00 101 LEU A C 1
ATOM 775 O O . LEU A 1 101 ? 23.422 4.539 2.239 1.00 79.00 101 LEU A O 1
ATOM 779 N N . PRO A 1 102 ? 24.030 3.552 0.284 1.00 82.62 102 PRO A N 1
ATOM 780 C CA . PRO A 1 102 ? 25.446 3.796 0.495 1.00 82.62 102 PRO A CA 1
ATOM 781 C C . PRO A 1 102 ? 25.680 5.303 0.585 1.00 82.62 102 PRO A C 1
ATOM 783 O O . PRO A 1 102 ? 24.966 6.092 -0.041 1.00 82.62 102 PRO A O 1
ATOM 786 N N . PHE A 1 103 ? 26.670 5.718 1.379 1.00 82.88 103 PHE A N 1
ATOM 787 C CA . PHE A 1 103 ? 26.863 7.131 1.736 1.00 82.88 103 PHE A CA 1
ATOM 788 C C . PHE A 1 103 ? 26.937 8.063 0.510 1.00 82.88 103 PHE A C 1
ATOM 790 O O . PHE A 1 103 ? 26.448 9.186 0.563 1.00 82.88 103 PHE A O 1
ATOM 797 N N . HIS A 1 104 ? 27.454 7.572 -0.619 1.00 81.81 104 HIS A N 1
ATOM 798 C CA . HIS A 1 104 ? 27.580 8.312 -1.876 1.00 81.81 104 HIS A CA 1
ATOM 799 C C . HIS A 1 104 ? 26.266 8.474 -2.677 1.00 81.81 104 HIS A C 1
ATOM 801 O O . HIS A 1 104 ? 26.263 9.158 -3.697 1.00 81.81 104 HIS A O 1
ATOM 807 N N . ARG A 1 105 ? 25.151 7.851 -2.262 1.00 75.25 105 ARG A N 1
ATOM 808 C CA . ARG A 1 105 ? 23.798 8.037 -2.835 1.00 75.25 105 ARG A CA 1
ATOM 809 C C . ARG A 1 105 ? 22.838 8.786 -1.901 1.00 75.25 105 ARG A C 1
ATOM 811 O O . ARG A 1 105 ? 21.668 8.936 -2.235 1.00 75.25 105 ARG A O 1
ATOM 818 N N . ARG A 1 106 ? 23.309 9.260 -0.741 1.00 69.88 106 ARG A N 1
ATOM 819 C CA . ARG A 1 106 ? 22.523 10.066 0.208 1.00 69.88 106 ARG A CA 1
ATOM 820 C C . ARG A 1 106 ? 22.523 11.539 -0.230 1.00 69.88 106 ARG A C 1
ATOM 822 O O . ARG A 1 106 ? 23.215 12.355 0.370 1.00 69.88 106 ARG A O 1
ATOM 829 N N . ARG A 1 107 ? 21.828 11.877 -1.313 1.00 59.00 107 ARG A N 1
ATOM 830 C CA . ARG A 1 107 ? 21.521 13.267 -1.685 1.00 59.00 107 ARG A CA 1
ATOM 831 C C . ARG A 1 107 ? 20.086 13.364 -2.160 1.00 59.00 107 ARG A C 1
ATOM 833 O O . ARG A 1 107 ? 19.705 12.509 -2.986 1.00 59.00 107 ARG A O 1
#

Sequence (107 aa):
MTEGKKDLREQITDRIVASLESGVMPWRKGWTNEGGVAAGLPRNAVSGRIYSGGNRLMLMMQGMDKGYADPRWLTYKQAASLGGGVTQGEKSTPIEYWDELPFHRRR